Protein AF-A0A914CEP7-F1 (afdb_monomer)

pLDDT: mean 73.38, std 9.64, range [41.84, 87.31]

Sequence (151 aa):
MGILQEEIYRSYGKHPEELMFLIHFYSLPFFIFIGPSIYETAVKFHANPHISIVNHDLPISMPWLTLIGMCFLQLICIKNVYQLSAVLSSLGISMVLTLRKFLNLFLSVYIFQNEFTSMHLLGTLCVLLGTFAFYDGFSKLANLFKHKKVD

Radius of gyration: 21.49 Å; Cα contacts (8 Å, |Δi|>4): 56; chains: 1; bounding box: 54×41×62 Å

Secondary structure (DSSP, 8-state):
-HHHHHHHHHHH---HHHHHHHHHHHHHHHHHHHHHHHHHHHHHHHTSPP-EETTEE----HHHHHHHHHHHHHHHHHHHHHHHHTTS-HHHHHHHHHHHHHHHHHHHHHHHT----HHHHHHHHHHHHHHHHHTTHHHHHHHHHHHTT--

Foldseek 3Di:
DLVVVVVCCVVPNDDLVVVVVVVVVVCVVVVVVVVVVVVVVVVVQQPADFDDDDPDGDSHGPVNVLVVVLVVLVVVLVVVLSVVSSPDHSVVSVLSVVVSVLVNVVVVCVVVVDPDDPVNVVVVVVNVVVVCVVVCVVVVVVVVVVVVVVD

Structure (mmCIF, N/CA/C/O backbone):
data_AF-A0A914CEP7-F1
#
_entry.id   AF-A0A914CEP7-F1
#
loop_
_atom_site.group_PDB
_atom_site.id
_atom_site.type_symbol
_atom_site.label_atom_id
_atom_site.label_alt_id
_atom_site.label_comp_id
_atom_site.label_asym_id
_atom_site.label_entity_id
_atom_site.label_seq_id
_atom_site.pdbx_PDB_ins_code
_atom_site.Cartn_x
_atom_site.Cartn_y
_atom_site.Cartn_z
_atom_site.occupancy
_atom_site.B_iso_or_equiv
_atom_site.auth_seq_id
_atom_site.auth_comp_id
_atom_site.auth_asym_id
_atom_site.auth_atom_id
_atom_site.pdbx_PDB_model_num
ATOM 1 N N . MET A 1 1 ? -12.980 -0.131 1.515 1.00 61.66 1 MET A N 1
ATOM 2 C CA . MET A 1 1 ? -13.009 -1.595 1.722 1.00 61.66 1 MET A CA 1
ATOM 3 C C . MET A 1 1 ? -13.282 -1.982 3.171 1.00 61.66 1 MET A C 1
ATOM 5 O O . MET A 1 1 ? -14.142 -2.820 3.349 1.00 61.66 1 MET A O 1
ATOM 9 N N . GLY A 1 2 ? -12.643 -1.374 4.185 1.00 65.75 2 GLY A N 1
ATOM 10 C CA . GLY A 1 2 ? -12.848 -1.754 5.599 1.00 65.75 2 GLY A CA 1
ATOM 11 C C . GLY A 1 2 ? -14.302 -1.682 6.099 1.00 65.75 2 GLY A C 1
ATOM 12 O O . GLY A 1 2 ? -14.789 -2.664 6.636 1.00 65.75 2 GLY A O 1
ATOM 13 N N . ILE A 1 3 ? -15.022 -0.584 5.833 1.00 69.75 3 ILE A N 1
ATOM 14 C CA . ILE A 1 3 ? -16.440 -0.420 6.225 1.00 69.75 3 ILE A CA 1
ATOM 15 C C . ILE A 1 3 ? -17.357 -1.481 5.600 1.00 69.75 3 ILE A C 1
ATOM 17 O O . ILE A 1 3 ? -18.156 -2.085 6.301 1.00 69.75 3 ILE A O 1
ATOM 21 N N . LEU A 1 4 ? -17.207 -1.754 4.298 1.00 70.44 4 LEU A N 1
ATOM 22 C CA . LEU A 1 4 ? -17.994 -2.785 3.612 1.00 70.44 4 LEU A CA 1
ATOM 23 C C . LEU A 1 4 ? -17.695 -4.178 4.187 1.00 70.44 4 LEU A C 1
ATOM 25 O O . LEU A 1 4 ? -18.587 -5.005 4.323 1.00 70.44 4 LEU A O 1
ATOM 29 N N . GLN A 1 5 ? -16.436 -4.427 4.554 1.00 69.62 5 GLN A N 1
ATOM 30 C CA . GLN A 1 5 ? -16.012 -5.665 5.203 1.00 69.62 5 GLN A CA 1
ATOM 31 C C . GLN A 1 5 ? -16.664 -5.831 6.583 1.00 69.62 5 GLN A C 1
ATOM 33 O O . GLN A 1 5 ? -17.154 -6.907 6.910 1.00 69.62 5 GLN A O 1
ATOM 38 N N . GLU A 1 6 ? -16.706 -4.753 7.366 1.00 70.12 6 GLU A N 1
ATOM 39 C CA . GLU A 1 6 ? -17.319 -4.701 8.696 1.00 70.12 6 GLU A CA 1
ATOM 40 C C . GLU A 1 6 ? -18.841 -4.916 8.636 1.00 70.12 6 GLU A C 1
ATOM 42 O O . GLU A 1 6 ? -19.398 -5.672 9.433 1.00 70.12 6 GLU A O 1
ATOM 47 N N . GLU A 1 7 ? -19.504 -4.330 7.638 1.00 73.12 7 GLU A N 1
ATOM 48 C CA . GLU A 1 7 ? -20.939 -4.500 7.397 1.00 73.12 7 GLU A CA 1
ATOM 49 C C . GLU A 1 7 ? -21.293 -5.925 6.937 1.00 73.12 7 GLU A C 1
ATOM 51 O O . GLU A 1 7 ? -22.226 -6.534 7.469 1.00 73.12 7 GLU A O 1
ATOM 56 N N . ILE A 1 8 ? -20.506 -6.509 6.024 1.00 72.94 8 ILE A N 1
ATOM 57 C CA . ILE A 1 8 ? -20.694 -7.897 5.573 1.00 72.94 8 ILE A CA 1
ATOM 58 C C . ILE A 1 8 ? -20.459 -8.881 6.726 1.00 72.94 8 ILE A C 1
ATOM 60 O O . ILE A 1 8 ? -21.276 -9.781 6.922 1.00 72.94 8 ILE A O 1
ATOM 64 N N . TYR A 1 9 ? -19.412 -8.691 7.539 1.00 71.69 9 TYR A N 1
ATOM 65 C CA . TYR A 1 9 ? -19.166 -9.543 8.711 1.00 71.69 9 TYR A CA 1
ATOM 66 C C . TYR A 1 9 ? -20.271 -9.448 9.764 1.00 71.69 9 TYR A C 1
ATOM 68 O O . TYR A 1 9 ? -20.552 -10.439 10.442 1.00 71.69 9 TYR A O 1
ATOM 76 N N . ARG A 1 10 ? -20.908 -8.280 9.905 1.00 70.38 10 ARG A N 1
ATOM 77 C CA . ARG A 1 10 ? -22.044 -8.093 10.813 1.00 70.38 10 ARG A CA 1
ATOM 78 C C . ARG A 1 10 ? -23.302 -8.816 10.325 1.00 70.38 10 ARG A C 1
ATOM 80 O O . ARG A 1 10 ? -24.058 -9.307 11.156 1.00 70.38 10 ARG A O 1
ATOM 87 N N . SER A 1 11 ? -23.520 -8.869 9.011 1.00 78.50 11 SER A N 1
ATOM 88 C CA . SER A 1 11 ? -24.737 -9.432 8.413 1.00 78.50 11 SER A CA 1
ATOM 89 C C . SER A 1 11 ? -24.653 -10.947 8.154 1.00 78.50 11 SER A C 1
ATOM 91 O O . SER A 1 11 ? -25.634 -11.655 8.360 1.00 78.50 11 SER A O 1
ATOM 93 N N . TYR A 1 12 ? -23.481 -11.465 7.760 1.00 74.75 12 TYR A N 1
ATOM 94 C CA . TYR A 1 12 ? -23.301 -12.858 7.307 1.00 74.75 12 TYR A CA 1
ATOM 95 C C . TYR A 1 12 ? -22.370 -13.710 8.187 1.00 74.75 12 TYR A C 1
ATOM 97 O O . TYR A 1 12 ? -22.179 -14.893 7.916 1.00 74.75 12 TYR A O 1
ATOM 105 N N . GLY A 1 13 ? -21.801 -13.145 9.256 1.00 70.81 13 GLY A N 1
ATOM 106 C CA . GLY A 1 13 ? -20.853 -13.845 10.124 1.00 70.81 13 GLY A CA 1
ATOM 107 C C . GLY A 1 13 ? -19.400 -13.762 9.638 1.00 70.81 13 GLY A C 1
ATOM 108 O O . GLY A 1 13 ? -19.092 -13.291 8.543 1.00 70.81 13 GLY A O 1
ATOM 109 N N . LYS A 1 14 ? -18.461 -14.166 10.502 1.00 67.06 14 LYS A N 1
ATOM 110 C CA . LYS A 1 14 ? -17.017 -13.987 10.276 1.00 67.06 14 LYS A CA 1
ATOM 111 C C . LYS A 1 14 ? -16.427 -15.122 9.433 1.00 67.06 14 LYS A C 1
ATOM 113 O O . LYS A 1 14 ? -15.872 -16.070 9.979 1.00 67.06 14 LYS A O 1
ATOM 118 N N . HIS A 1 15 ? -16.473 -14.966 8.110 1.00 74.69 15 HIS A N 1
ATOM 119 C CA . HIS A 1 15 ? -15.814 -15.857 7.142 1.00 74.69 15 HIS A CA 1
ATOM 120 C C . HIS A 1 15 ? -14.745 -15.107 6.321 1.00 74.69 15 HIS A C 1
ATOM 122 O O . HIS A 1 15 ? -14.994 -14.693 5.187 1.00 74.69 15 HIS A O 1
ATOM 128 N N . PRO A 1 16 ? -13.541 -14.880 6.883 1.00 66.50 16 PRO A N 1
ATOM 129 C CA . PRO A 1 16 ? -12.515 -14.069 6.232 1.00 66.50 16 PRO A CA 1
ATOM 130 C C . PRO A 1 16 ? -11.950 -14.691 4.946 1.00 66.50 16 PRO A C 1
ATOM 132 O O . PRO A 1 16 ? -11.593 -13.968 4.019 1.00 66.50 16 PRO A O 1
ATOM 135 N N . GLU A 1 17 ? -11.885 -16.017 4.841 1.00 71.69 17 GLU A N 1
ATOM 136 C CA . GLU A 1 17 ? -11.311 -16.659 3.650 1.00 71.69 17 GLU A CA 1
ATOM 137 C C . GLU A 1 17 ? -12.207 -16.518 2.412 1.00 71.69 17 GLU A C 1
ATOM 139 O O . GLU A 1 17 ? -11.722 -16.185 1.328 1.00 71.69 17 GLU A O 1
ATOM 144 N N . GLU A 1 18 ? -13.522 -16.673 2.580 1.00 75.00 18 GLU A N 1
ATOM 145 C CA . GLU A 1 18 ? -14.497 -16.538 1.491 1.00 75.00 18 GLU A CA 1
ATOM 146 C C . GLU A 1 18 ? -14.550 -15.106 0.958 1.00 75.00 18 GLU A C 1
ATOM 148 O O . GLU A 1 18 ? -14.573 -14.873 -0.253 1.00 75.00 18 GLU A O 1
ATOM 153 N N . LEU A 1 19 ? -14.485 -14.128 1.861 1.00 76.12 19 LEU A N 1
ATOM 154 C CA . LEU A 1 19 ? -14.476 -12.721 1.489 1.00 76.12 19 LEU A CA 1
ATOM 155 C C . LEU A 1 19 ? -13.166 -12.330 0.788 1.00 76.12 19 LEU A C 1
ATOM 157 O O . LEU A 1 19 ? -13.178 -11.501 -0.126 1.00 76.12 19 LEU A O 1
ATOM 161 N N . MET A 1 20 ? -12.035 -12.944 1.155 1.00 74.25 20 MET A N 1
ATOM 162 C CA . MET A 1 20 ? -10.773 -12.744 0.441 1.00 74.25 20 MET A CA 1
ATOM 163 C C . MET A 1 20 ? -10.874 -13.284 -0.988 1.00 74.25 20 MET A C 1
ATOM 165 O O . MET A 1 20 ? -10.470 -12.585 -1.922 1.00 74.25 20 MET A O 1
ATOM 169 N N . PHE A 1 21 ? -11.439 -14.482 -1.164 1.00 81.62 21 PHE A N 1
ATOM 170 C CA . PHE A 1 21 ? -11.666 -15.081 -2.479 1.00 81.62 21 PHE A CA 1
ATOM 171 C C . PHE A 1 21 ? -12.580 -14.209 -3.350 1.00 81.62 21 PHE A C 1
ATOM 173 O O . PHE A 1 21 ? -12.205 -13.876 -4.473 1.00 81.62 21 PHE A O 1
ATOM 180 N N . LEU A 1 22 ? -13.717 -13.755 -2.815 1.00 82.06 22 LEU A N 1
ATOM 181 C CA . LEU A 1 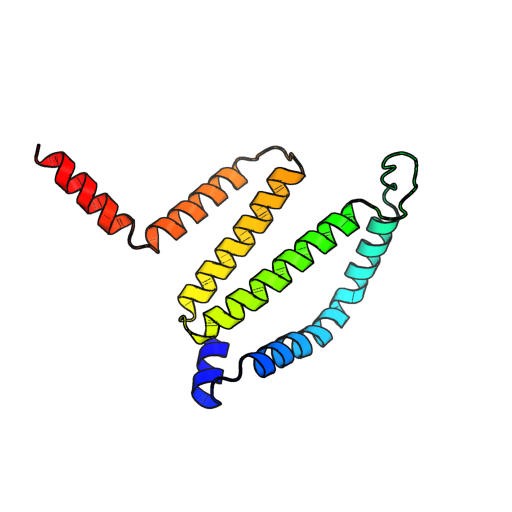22 ? -14.675 -12.889 -3.515 1.00 82.06 22 LEU A CA 1
ATOM 182 C C . LEU A 1 22 ? -14.048 -11.578 -4.001 1.00 82.06 22 LEU A C 1
ATOM 184 O O . LEU A 1 22 ? -14.246 -11.186 -5.150 1.00 82.06 22 LEU A O 1
ATOM 188 N N . ILE A 1 23 ? -13.253 -10.917 -3.155 1.00 80.69 23 ILE A N 1
ATOM 189 C CA . ILE A 1 23 ? -12.581 -9.663 -3.520 1.00 80.69 23 ILE A CA 1
ATOM 190 C C . ILE A 1 23 ? -11.561 -9.895 -4.645 1.00 80.69 23 ILE A C 1
ATOM 192 O O . ILE A 1 23 ? -11.497 -9.100 -5.585 1.00 80.69 23 ILE A O 1
ATOM 196 N N . HIS A 1 24 ? -10.782 -10.980 -4.584 1.00 82.19 24 HIS A N 1
ATOM 197 C CA . HIS A 1 24 ? -9.819 -11.305 -5.642 1.00 82.19 24 HIS A CA 1
ATOM 198 C C . HIS A 1 24 ? -10.525 -11.702 -6.941 1.00 82.19 24 HIS A C 1
ATOM 200 O O . HIS A 1 24 ? -10.152 -11.220 -8.011 1.00 82.19 24 HIS A O 1
ATOM 206 N N . PHE A 1 25 ? -11.580 -12.509 -6.853 1.00 87.00 25 PHE A N 1
ATOM 207 C CA . PHE A 1 25 ? -12.368 -12.932 -8.003 1.00 87.00 25 PHE A CA 1
ATOM 208 C C . PHE A 1 25 ? -13.018 -11.740 -8.714 1.00 87.00 25 PHE A C 1
ATOM 210 O O . PHE A 1 25 ? -12.929 -11.626 -9.934 1.00 87.00 25 PHE A O 1
ATOM 217 N N . TYR A 1 26 ? -13.576 -10.792 -7.958 1.00 84.25 26 TYR A N 1
ATOM 218 C CA . TYR A 1 26 ? -14.166 -9.575 -8.517 1.00 84.25 26 TYR A CA 1
ATOM 219 C C . TYR A 1 26 ? -13.121 -8.610 -9.108 1.00 84.25 26 TYR A C 1
ATOM 221 O O . TYR A 1 26 ? -13.453 -7.774 -9.945 1.00 84.25 26 TYR A O 1
ATOM 229 N N . SER A 1 27 ? -11.844 -8.729 -8.727 1.00 84.12 27 SER A N 1
ATOM 230 C CA . SER A 1 27 ? -10.768 -7.922 -9.319 1.00 84.12 27 SER A CA 1
ATOM 231 C C . SER A 1 27 ? -10.330 -8.403 -10.711 1.00 84.12 27 SER A C 1
ATOM 233 O O . SER A 1 27 ? -9.914 -7.587 -11.531 1.00 84.12 27 SER A O 1
ATOM 235 N N . LEU A 1 28 ? -10.473 -9.697 -11.023 1.00 84.44 28 LEU A N 1
ATOM 236 C CA . LEU A 1 28 ? -10.106 -10.280 -12.323 1.00 84.44 28 LEU A CA 1
ATOM 237 C C . LEU A 1 28 ? -10.800 -9.639 -13.541 1.00 84.44 28 LEU A C 1
ATOM 239 O O . LEU A 1 28 ? -10.091 -9.324 -14.498 1.00 84.44 28 LEU A O 1
ATOM 243 N N . PRO A 1 29 ? -12.126 -9.379 -13.554 1.00 86.75 29 PRO A N 1
ATOM 244 C CA . PRO A 1 29 ? -12.762 -8.718 -14.696 1.00 86.75 29 PRO A CA 1
ATOM 245 C C . PRO A 1 29 ? -12.231 -7.298 -14.928 1.00 86.75 29 PRO A C 1
ATOM 247 O O . PRO A 1 29 ? -12.206 -6.827 -16.063 1.00 86.75 29 PRO A O 1
ATOM 250 N N . PHE A 1 30 ? -11.743 -6.624 -13.884 1.00 82.69 30 PHE A N 1
ATOM 251 C CA . PHE A 1 30 ? -11.135 -5.303 -14.017 1.00 82.69 30 PHE A CA 1
ATOM 252 C C . PHE A 1 30 ? -9.752 -5.359 -14.692 1.00 82.69 30 PHE A C 1
ATOM 254 O O . PHE A 1 30 ? -9.403 -4.460 -15.457 1.00 82.69 30 PHE A O 1
ATOM 261 N N . PHE A 1 31 ? -8.988 -6.441 -14.497 1.00 84.31 31 PHE A N 1
ATOM 262 C CA . PHE A 1 31 ? -7.696 -6.635 -15.170 1.00 84.31 31 PHE A CA 1
ATOM 263 C C . PHE A 1 31 ? -7.816 -6.779 -16.690 1.00 84.31 31 PHE A C 1
ATOM 265 O O . PHE A 1 31 ? -6.882 -6.413 -17.401 1.00 84.31 31 PHE A O 1
ATOM 272 N N . ILE A 1 32 ? -8.961 -7.243 -17.198 1.00 87.25 32 ILE A N 1
ATOM 273 C CA . ILE A 1 32 ? -9.203 -7.382 -18.641 1.00 87.25 32 ILE A CA 1
ATOM 274 C C . ILE A 1 32 ? -9.094 -6.020 -19.344 1.00 87.25 32 ILE A C 1
ATOM 276 O O . ILE A 1 32 ? -8.489 -5.925 -20.409 1.00 87.25 32 ILE A O 1
ATOM 280 N N . PHE A 1 33 ? -9.589 -4.948 -18.719 1.00 87.19 33 PHE A N 1
ATOM 281 C CA . PHE A 1 33 ? -9.507 -3.591 -19.272 1.00 87.19 33 PHE A CA 1
ATOM 282 C C . PHE A 1 33 ? -8.086 -3.009 -19.259 1.00 87.19 33 PHE A C 1
ATOM 284 O O . PHE A 1 33 ? -7.751 -2.186 -20.106 1.00 87.19 33 PHE A O 1
ATOM 291 N N . ILE A 1 34 ? -7.241 -3.438 -18.319 1.00 87.31 34 ILE A N 1
ATOM 292 C CA . ILE A 1 34 ? -5.863 -2.940 -18.140 1.00 87.31 34 ILE A CA 1
ATOM 293 C C . ILE A 1 34 ? -4.837 -3.802 -18.905 1.00 87.31 34 ILE A C 1
ATOM 295 O O . ILE A 1 34 ? -3.669 -3.427 -19.034 1.00 87.31 34 ILE A O 1
ATOM 299 N N . GLY A 1 35 ? -5.274 -4.929 -19.476 1.00 85.19 35 GLY A N 1
ATOM 300 C CA . GLY A 1 35 ? -4.447 -5.879 -20.225 1.00 85.19 35 GLY A CA 1
ATOM 301 C C . GLY A 1 35 ? -3.474 -5.258 -21.241 1.00 85.19 35 GLY A C 1
ATOM 302 O O . GLY A 1 35 ? -2.294 -5.617 -21.206 1.00 85.19 35 GLY A O 1
ATOM 303 N N . PRO A 1 36 ? -3.892 -4.301 -22.096 1.00 86.56 36 PRO A N 1
ATOM 304 C CA . PRO A 1 36 ? -3.000 -3.689 -23.085 1.00 86.56 36 PRO A CA 1
ATOM 305 C C . PRO A 1 36 ? -1.781 -2.997 -22.455 1.00 86.56 36 PRO A C 1
ATOM 307 O O . PRO A 1 36 ? -0.649 -3.198 -22.891 1.00 86.56 36 PRO A O 1
ATOM 310 N N . SER A 1 37 ? -1.982 -2.250 -21.366 1.00 84.50 37 SER A N 1
ATOM 311 C CA . SER A 1 37 ? -0.902 -1.544 -20.664 1.00 84.50 37 SER A CA 1
ATOM 312 C C . SER A 1 37 ? 0.061 -2.497 -19.950 1.00 84.50 37 SER A C 1
ATOM 314 O O . SER A 1 37 ? 1.259 -2.215 -19.845 1.00 84.50 37 SER A O 1
ATOM 316 N N . ILE A 1 38 ? -0.440 -3.645 -19.478 1.00 85.12 38 ILE A N 1
ATOM 317 C CA . ILE A 1 38 ? 0.395 -4.702 -18.887 1.00 85.12 38 ILE A CA 1
ATOM 318 C C . ILE A 1 38 ? 1.299 -5.304 -19.960 1.00 85.12 38 ILE A C 1
ATOM 320 O O . ILE A 1 38 ? 2.497 -5.457 -19.724 1.00 85.12 38 ILE A O 1
ATOM 324 N N . TYR A 1 39 ? 0.748 -5.599 -21.141 1.00 87.00 39 TYR A N 1
ATOM 325 C CA . TYR A 1 39 ? 1.507 -6.173 -22.250 1.00 87.00 39 TYR A CA 1
ATOM 326 C C . TYR A 1 39 ? 2.638 -5.244 -22.704 1.00 87.00 39 TYR A C 1
ATOM 328 O O . TYR A 1 39 ? 3.788 -5.672 -22.796 1.00 87.00 39 TYR A O 1
ATOM 336 N N . GLU A 1 40 ? 2.355 -3.953 -22.886 1.00 85.25 40 GLU A N 1
ATOM 337 C CA . GLU A 1 40 ? 3.388 -2.972 -23.239 1.00 85.25 40 GLU A CA 1
ATOM 338 C C . GLU A 1 40 ? 4.505 -2.883 -22.190 1.00 85.25 40 GLU A C 1
ATOM 340 O O . GLU A 1 40 ? 5.687 -2.783 -22.531 1.00 85.25 40 GLU A O 1
ATOM 345 N N . THR A 1 41 ? 4.149 -2.934 -20.905 1.00 83.31 41 THR A N 1
ATOM 346 C CA . THR A 1 41 ? 5.123 -2.892 -19.805 1.00 83.31 41 THR A CA 1
ATOM 347 C C . THR A 1 41 ? 5.962 -4.169 -19.757 1.00 83.31 41 THR A C 1
ATOM 349 O O . THR A 1 41 ? 7.176 -4.095 -19.570 1.00 83.31 41 THR A O 1
ATOM 352 N N . ALA A 1 42 ? 5.351 -5.332 -19.996 1.00 82.69 42 ALA A N 1
ATOM 353 C CA . ALA A 1 42 ? 6.043 -6.618 -20.041 1.00 82.69 42 ALA A CA 1
ATOM 354 C C . ALA A 1 42 ? 7.067 -6.681 -21.186 1.00 82.69 42 ALA A C 1
ATOM 356 O O . ALA A 1 42 ? 8.197 -7.126 -20.976 1.00 82.69 42 ALA A O 1
ATOM 357 N N . VAL A 1 43 ? 6.713 -6.163 -22.368 1.00 82.62 43 VAL A N 1
ATOM 358 C CA . VAL A 1 43 ? 7.638 -6.067 -23.510 1.00 82.62 43 VAL A CA 1
ATOM 359 C C . VAL A 1 43 ? 8.820 -5.145 -23.180 1.00 82.62 43 VAL A C 1
ATOM 361 O O . VAL A 1 43 ? 9.970 -5.512 -23.422 1.00 82.62 43 VAL A O 1
ATOM 364 N N . LYS A 1 44 ? 8.576 -3.990 -22.542 1.00 78.88 44 LYS A N 1
ATOM 365 C CA . LYS A 1 44 ? 9.643 -3.075 -22.081 1.00 78.88 44 LYS A CA 1
ATOM 366 C C . LYS A 1 44 ? 10.539 -3.705 -21.008 1.00 78.88 44 LYS A C 1
ATOM 368 O O . LYS A 1 44 ? 11.741 -3.457 -20.989 1.00 78.88 44 LYS A O 1
ATOM 373 N N . PHE A 1 45 ? 9.982 -4.520 -20.115 1.00 74.62 45 PHE A N 1
ATOM 374 C CA . PHE A 1 45 ? 10.747 -5.220 -19.077 1.00 74.62 45 PHE A CA 1
ATOM 375 C C . PHE A 1 45 ? 11.644 -6.311 -19.665 1.00 74.62 45 PHE A C 1
ATOM 377 O O . PHE A 1 45 ? 12.768 -6.482 -19.198 1.00 74.62 45 PHE A O 1
ATOM 384 N N . HIS A 1 46 ? 11.170 -7.015 -20.694 1.00 74.12 46 HIS A N 1
ATOM 385 C CA . HIS A 1 46 ? 11.945 -8.035 -21.400 1.00 74.12 46 HIS A CA 1
ATOM 386 C C . HIS A 1 46 ? 13.086 -7.438 -22.240 1.00 74.12 46 HIS A C 1
ATOM 388 O O . HIS A 1 46 ? 14.145 -8.042 -22.348 1.00 74.12 46 HIS A O 1
ATOM 394 N N . ALA A 1 47 ? 12.901 -6.228 -22.777 1.00 72.06 47 ALA A N 1
ATOM 395 C CA . ALA A 1 47 ? 13.919 -5.523 -23.558 1.00 72.06 47 ALA A CA 1
ATOM 396 C C . ALA A 1 47 ? 15.081 -4.935 -22.721 1.00 72.06 47 ALA A C 1
ATOM 398 O O . ALA A 1 47 ? 16.043 -4.431 -23.297 1.00 72.06 47 ALA A O 1
ATOM 399 N N . ASN A 1 48 ? 15.010 -4.963 -21.382 1.00 64.12 48 ASN A N 1
ATOM 400 C CA . ASN A 1 48 ? 16.071 -4.444 -20.510 1.00 64.12 48 ASN A CA 1
ATOM 401 C C . ASN A 1 48 ? 17.194 -5.481 -20.282 1.00 64.12 48 ASN A C 1
ATOM 403 O O . ASN A 1 48 ? 16.888 -6.661 -20.079 1.00 64.12 48 ASN A O 1
ATOM 407 N N . PRO A 1 49 ? 18.474 -5.051 -20.254 1.00 59.12 49 PRO A N 1
ATOM 408 C CA . PRO A 1 49 ? 19.633 -5.942 -20.256 1.00 59.12 49 PRO A CA 1
ATOM 409 C C . PRO A 1 49 ? 19.691 -6.871 -19.035 1.00 59.12 49 PRO A C 1
ATOM 411 O O . PRO A 1 49 ? 19.321 -6.504 -17.915 1.00 59.12 49 PRO A O 1
ATOM 414 N N . HIS A 1 50 ? 20.164 -8.092 -19.287 1.00 55.44 50 HIS A N 1
ATOM 415 C CA . HIS A 1 50 ? 20.333 -9.161 -18.308 1.00 55.44 50 HIS A CA 1
ATOM 416 C C . HIS A 1 50 ? 21.410 -8.817 -17.275 1.00 55.44 50 HIS A C 1
ATOM 418 O O . HIS A 1 50 ? 22.416 -8.178 -17.582 1.00 55.44 50 HIS A O 1
ATOM 424 N N . ILE A 1 51 ? 21.193 -9.248 -16.034 1.00 53.97 51 ILE A N 1
ATOM 425 C CA . ILE A 1 51 ? 22.155 -9.068 -14.950 1.00 53.97 51 ILE A CA 1
ATOM 426 C C . ILE A 1 51 ? 23.142 -10.230 -15.029 1.00 53.97 51 ILE A C 1
ATOM 428 O O . ILE A 1 51 ? 22.810 -11.356 -14.661 1.00 53.97 51 ILE A O 1
ATOM 432 N N . SER A 1 52 ? 24.358 -9.975 -15.493 1.00 49.47 52 SER A N 1
ATOM 433 C CA . SER A 1 52 ? 25.434 -10.962 -15.416 1.00 49.47 52 SER A CA 1
ATOM 434 C C . SER A 1 52 ? 25.954 -11.017 -13.978 1.00 49.47 52 SER A C 1
ATOM 436 O O . SER A 1 52 ? 26.847 -10.259 -13.598 1.00 49.47 52 SER A O 1
ATOM 438 N N . ILE A 1 53 ? 25.385 -11.893 -13.148 1.00 56.66 53 ILE A N 1
ATOM 439 C CA . ILE A 1 53 ? 26.007 -12.262 -11.874 1.00 56.66 53 ILE A CA 1
ATOM 440 C C . ILE A 1 53 ? 26.94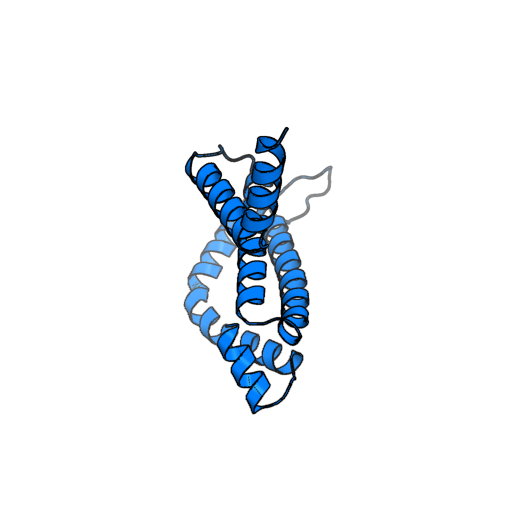4 -13.448 -12.100 1.00 56.66 53 ILE A C 1
ATOM 442 O O . ILE A 1 53 ? 26.502 -14.545 -12.412 1.00 56.66 53 ILE A O 1
ATOM 446 N N . VAL A 1 54 ? 28.249 -13.184 -11.963 1.00 61.12 54 VAL A N 1
ATOM 447 C CA . VAL A 1 54 ? 29.349 -14.156 -11.813 1.00 61.12 54 VAL A CA 1
ATOM 448 C C . VAL A 1 54 ? 29.147 -15.450 -12.627 1.00 61.12 54 VAL A C 1
ATOM 450 O O . VAL A 1 54 ? 28.718 -16.474 -12.105 1.00 61.12 54 VAL A O 1
ATOM 453 N N . ASN A 1 55 ? 29.503 -15.402 -13.915 1.00 56.09 55 ASN A N 1
ATOM 454 C CA . ASN A 1 55 ? 29.675 -16.552 -14.822 1.00 56.09 55 ASN A CA 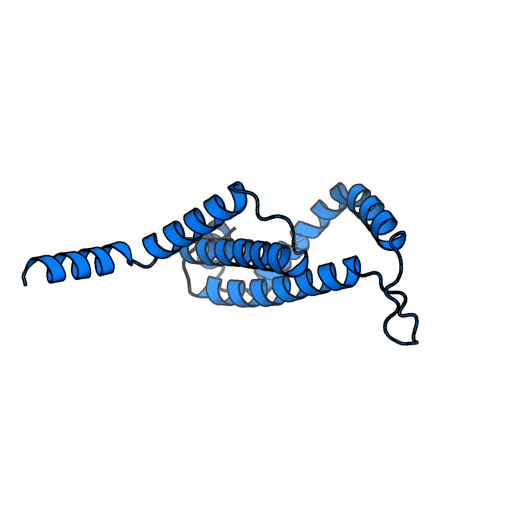1
ATOM 455 C C . ASN A 1 55 ? 28.460 -17.468 -15.086 1.00 56.09 55 ASN A C 1
ATOM 457 O O . ASN A 1 55 ? 28.621 -18.480 -15.765 1.00 56.09 55 ASN A O 1
ATOM 461 N N . HIS A 1 56 ? 27.255 -17.115 -14.635 1.00 58.41 56 HIS A N 1
ATOM 462 C CA . HIS A 1 56 ? 26.016 -17.736 -15.103 1.00 58.41 56 HIS A CA 1
ATOM 463 C C . HIS A 1 56 ? 25.050 -16.653 -15.587 1.00 58.41 56 HIS A C 1
ATOM 465 O O . HIS A 1 56 ? 24.571 -15.839 -14.798 1.00 58.41 56 HIS A O 1
ATOM 471 N N . ASP A 1 57 ? 24.743 -16.656 -16.886 1.00 51.66 57 ASP A N 1
ATOM 472 C CA . ASP A 1 57 ? 23.701 -15.802 -17.454 1.00 51.66 57 ASP A CA 1
ATOM 473 C C . ASP A 1 57 ? 22.339 -16.276 -16.942 1.00 51.66 57 ASP A C 1
ATOM 475 O O . ASP A 1 57 ? 21.717 -17.191 -17.485 1.00 51.66 57 ASP A O 1
ATOM 479 N N . LEU A 1 58 ? 21.877 -15.675 -15.848 1.00 56.44 58 LEU A N 1
ATOM 480 C CA . LEU A 1 58 ? 20.496 -15.819 -15.420 1.00 56.44 58 LEU A CA 1
ATOM 481 C C . LEU A 1 58 ? 19.636 -14.936 -16.334 1.00 56.44 58 LEU A C 1
ATOM 483 O O . LEU A 1 58 ? 19.814 -13.715 -16.345 1.00 56.44 58 LEU A O 1
ATOM 487 N N . PRO A 1 59 ? 18.674 -15.508 -17.081 1.00 58.72 59 PRO A N 1
ATOM 488 C CA . PRO A 1 59 ? 17.848 -14.780 -18.045 1.00 58.72 59 PRO A CA 1
ATOM 489 C C . PRO A 1 59 ? 16.749 -13.951 -17.354 1.00 58.72 59 PRO A C 1
ATOM 491 O O . PRO A 1 59 ? 15.616 -13.880 -17.825 1.00 58.72 59 PRO A O 1
ATOM 494 N N . ILE A 1 60 ? 17.049 -13.347 -16.202 1.00 59.94 60 ILE A N 1
ATOM 495 C CA . ILE A 1 60 ? 16.089 -12.610 -15.380 1.00 59.94 60 ILE A CA 1
ATOM 496 C C . ILE A 1 60 ? 16.576 -11.168 -15.251 1.00 59.94 60 ILE A C 1
ATOM 498 O O . ILE A 1 60 ? 17.564 -10.880 -14.578 1.00 59.94 60 ILE A O 1
ATOM 502 N N . SER A 1 61 ? 15.876 -10.246 -15.912 1.00 66.75 61 SER A N 1
ATOM 503 C CA . SER A 1 61 ? 16.149 -8.809 -15.829 1.00 66.75 61 SER A CA 1
ATOM 504 C C . SER A 1 61 ? 15.795 -8.273 -14.431 1.00 66.75 61 SER A C 1
ATOM 506 O O . SER A 1 61 ? 14.762 -8.639 -13.866 1.00 66.75 61 SER A O 1
ATOM 508 N N . MET A 1 62 ? 16.604 -7.352 -13.888 1.00 71.31 62 MET A N 1
ATOM 509 C CA . MET A 1 62 ? 16.390 -6.711 -12.570 1.00 71.31 62 MET A CA 1
ATOM 510 C C . MET A 1 62 ? 14.949 -6.267 -12.253 1.00 71.31 62 MET A C 1
ATOM 512 O O . MET A 1 62 ? 14.501 -6.504 -11.129 1.00 71.31 62 MET A O 1
ATOM 516 N N . PRO A 1 63 ? 14.184 -5.663 -13.184 1.00 76.25 63 PRO A N 1
ATOM 517 C CA . PRO A 1 63 ? 12.819 -5.229 -12.888 1.00 76.25 63 PRO A CA 1
ATOM 518 C C . PRO A 1 63 ? 11.844 -6.374 -12.561 1.00 76.25 63 PRO A C 1
ATOM 520 O O . PRO A 1 63 ? 10.859 -6.156 -11.858 1.00 76.25 63 PRO A O 1
ATOM 523 N N . TRP A 1 64 ? 12.114 -7.606 -13.003 1.00 80.50 64 TRP A N 1
ATOM 524 C CA . TRP A 1 64 ? 11.301 -8.766 -12.623 1.00 80.50 64 TRP A CA 1
ATOM 525 C C . TRP A 1 64 ? 11.529 -9.174 -11.169 1.00 80.50 64 TRP A C 1
ATOM 527 O O . TRP A 1 64 ? 10.571 -9.474 -10.457 1.00 80.50 64 TRP A O 1
ATOM 537 N N . LEU A 1 65 ? 12.779 -9.136 -10.701 1.00 79.88 65 LEU A N 1
ATOM 538 C CA . LEU A 1 65 ? 13.120 -9.471 -9.316 1.00 79.88 65 LEU A CA 1
ATOM 539 C C . LEU A 1 65 ? 12.510 -8.472 -8.329 1.00 79.88 65 LEU A C 1
ATOM 541 O O . LEU A 1 65 ? 11.953 -8.876 -7.306 1.00 79.88 65 LEU A O 1
ATOM 545 N N . THR A 1 66 ? 12.553 -7.176 -8.646 1.00 76.75 66 THR A N 1
ATOM 546 C CA . THR A 1 66 ? 11.955 -6.139 -7.793 1.00 76.75 66 THR A CA 1
ATOM 547 C C . THR A 1 66 ? 10.429 -6.233 -7.761 1.00 76.75 66 THR A C 1
ATOM 549 O O . THR A 1 66 ? 9.836 -6.097 -6.688 1.00 76.75 66 THR A O 1
ATOM 552 N N . LEU A 1 67 ? 9.787 -6.544 -8.894 1.00 82.56 67 LEU A N 1
ATOM 553 C CA . LEU A 1 67 ? 8.340 -6.763 -8.970 1.00 82.56 67 LEU A CA 1
ATOM 554 C C . LEU A 1 67 ? 7.915 -7.984 -8.146 1.00 82.56 67 LEU A C 1
ATOM 556 O O . LEU A 1 67 ? 6.989 -7.882 -7.340 1.00 82.56 67 LEU A O 1
ATOM 560 N N . ILE A 1 68 ? 8.622 -9.109 -8.280 1.00 85.12 68 ILE A N 1
ATOM 561 C CA . ILE A 1 68 ? 8.358 -10.322 -7.494 1.00 85.12 68 ILE A CA 1
ATOM 562 C C . ILE A 1 68 ? 8.513 -10.036 -5.995 1.00 85.12 68 ILE A C 1
ATOM 564 O O . ILE A 1 68 ? 7.633 -10.400 -5.212 1.00 85.12 68 ILE A O 1
ATOM 568 N N . GLY A 1 69 ? 9.576 -9.333 -5.592 1.00 83.31 69 GLY A N 1
ATOM 569 C CA . GLY A 1 69 ? 9.790 -8.943 -4.196 1.00 83.31 69 GLY A CA 1
ATOM 570 C C . GLY A 1 69 ? 8.660 -8.067 -3.643 1.00 83.31 69 GLY A C 1
ATOM 571 O O . GLY A 1 69 ? 8.137 -8.329 -2.556 1.00 83.31 69 GLY A O 1
ATOM 572 N N . MET A 1 70 ? 8.222 -7.070 -4.415 1.00 81.06 70 MET A N 1
ATOM 573 C CA . MET A 1 70 ? 7.101 -6.193 -4.058 1.00 81.06 70 MET A CA 1
ATOM 574 C C . MET A 1 70 ? 5.779 -6.966 -3.944 1.00 81.06 70 MET A C 1
ATOM 576 O O . MET A 1 70 ? 5.045 -6.781 -2.970 1.00 81.06 70 MET A O 1
ATOM 580 N N . CYS A 1 71 ? 5.481 -7.863 -4.888 1.00 84.94 71 CYS A N 1
ATOM 581 C CA . CYS A 1 71 ? 4.285 -8.705 -4.845 1.00 84.94 71 CYS A CA 1
ATOM 582 C C . CYS A 1 71 ? 4.295 -9.648 -3.637 1.00 84.94 71 CYS A C 1
ATOM 584 O O . CYS A 1 71 ? 3.285 -9.770 -2.945 1.00 84.94 71 CYS A O 1
ATOM 586 N N . PHE A 1 72 ? 5.431 -10.277 -3.336 1.00 86.38 72 PHE A N 1
ATOM 587 C CA . PHE A 1 72 ? 5.553 -11.190 -2.202 1.00 86.38 72 PHE A CA 1
ATOM 588 C C . PHE A 1 72 ? 5.317 -10.478 -0.863 1.00 86.38 72 PHE A C 1
ATOM 590 O O . PHE A 1 72 ? 4.513 -10.932 -0.043 1.00 86.38 72 PHE A O 1
ATOM 597 N N . LEU A 1 73 ? 5.940 -9.311 -0.673 1.00 82.25 73 LEU A N 1
ATOM 598 C CA . LEU A 1 73 ? 5.737 -8.491 0.521 1.00 82.25 73 LEU A CA 1
ATOM 599 C C . LEU A 1 73 ? 4.273 -8.045 0.651 1.00 82.25 73 LEU A C 1
ATOM 601 O O . LEU A 1 73 ? 3.697 -8.079 1.742 1.00 82.25 73 LEU A O 1
ATOM 605 N N . GLN A 1 74 ? 3.641 -7.672 -0.465 1.00 80.75 74 GLN A N 1
ATOM 606 C CA . GLN A 1 74 ? 2.228 -7.301 -0.495 1.00 80.75 74 GLN A CA 1
ATOM 607 C C . GLN A 1 74 ? 1.313 -8.474 -0.134 1.00 80.75 74 GLN A C 1
ATOM 609 O O . GLN A 1 74 ? 0.377 -8.261 0.635 1.00 80.75 74 GLN A O 1
ATOM 614 N N . LEU A 1 75 ? 1.588 -9.690 -0.610 1.00 84.69 75 LEU A N 1
ATOM 615 C CA . LEU A 1 75 ? 0.800 -10.884 -0.285 1.00 84.69 75 LEU A CA 1
ATOM 616 C C . LEU A 1 75 ? 0.862 -11.223 1.207 1.00 84.69 75 LEU A C 1
ATOM 618 O O . LEU A 1 75 ? -0.181 -11.415 1.834 1.00 84.69 75 LEU A O 1
ATOM 622 N N . ILE A 1 76 ? 2.062 -11.239 1.795 1.00 85.31 76 ILE A N 1
ATOM 623 C CA . ILE A 1 76 ? 2.237 -11.465 3.239 1.00 85.31 76 ILE A CA 1
ATOM 624 C C . ILE A 1 76 ? 1.506 -10.382 4.034 1.00 85.31 76 ILE A C 1
ATOM 626 O O . ILE A 1 76 ? 0.778 -10.671 4.983 1.00 85.31 76 ILE A O 1
ATOM 630 N N . CYS A 1 77 ? 1.667 -9.123 3.630 1.00 82.38 77 CYS A N 1
ATOM 631 C CA . CYS A 1 77 ? 1.063 -8.002 4.333 1.00 82.38 77 CYS A CA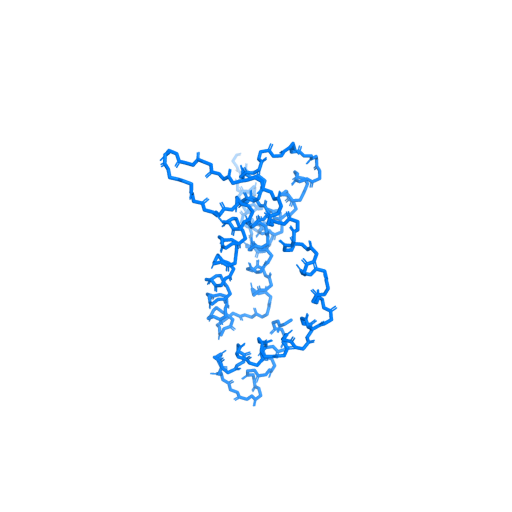 1
ATOM 632 C C . CYS A 1 77 ? -0.472 -8.025 4.241 1.00 82.38 77 CYS A C 1
ATOM 634 O O . CYS A 1 77 ? -1.136 -7.799 5.247 1.00 82.38 77 CYS A O 1
ATOM 636 N N . ILE A 1 78 ? -1.047 -8.360 3.079 1.00 79.12 78 ILE A N 1
ATOM 637 C CA . ILE A 1 78 ? -2.504 -8.499 2.916 1.00 79.12 78 ILE A CA 1
ATOM 638 C C . ILE A 1 78 ? -3.028 -9.625 3.798 1.00 79.12 78 ILE A C 1
ATOM 640 O O . ILE A 1 78 ? -3.993 -9.388 4.514 1.00 79.12 78 ILE A O 1
ATOM 644 N N . LYS A 1 79 ? -2.381 -10.798 3.813 1.00 81.25 79 LYS A N 1
ATOM 645 C CA . LYS A 1 79 ? -2.785 -11.913 4.685 1.00 81.25 79 LYS A CA 1
ATOM 646 C C . LYS A 1 79 ? -2.831 -11.499 6.160 1.00 81.25 79 LYS A C 1
ATOM 648 O O . LYS A 1 79 ? -3.846 -11.711 6.819 1.00 81.25 79 LYS A O 1
ATOM 653 N N . ASN A 1 80 ? -1.781 -10.840 6.648 1.00 80.38 80 ASN A N 1
ATOM 654 C CA . ASN A 1 80 ? -1.716 -10.369 8.035 1.00 80.38 80 ASN A CA 1
ATOM 655 C C . ASN A 1 80 ? -2.766 -9.288 8.339 1.00 80.38 80 ASN A C 1
ATOM 657 O O . ASN A 1 80 ? -3.443 -9.357 9.360 1.00 80.38 80 ASN A O 1
ATOM 661 N N . VAL A 1 81 ? -2.957 -8.313 7.442 1.00 78.12 81 VAL A N 1
ATOM 662 C CA . VAL A 1 81 ? -3.991 -7.271 7.593 1.00 78.12 81 VAL A CA 1
ATOM 663 C C . VAL A 1 81 ? -5.389 -7.881 7.590 1.00 78.12 81 VAL A C 1
ATOM 665 O O . VAL A 1 81 ? -6.253 -7.418 8.325 1.00 78.12 81 VAL A O 1
ATOM 668 N N . TYR A 1 82 ? -5.624 -8.918 6.788 1.00 75.06 82 TYR A N 1
ATOM 669 C CA . TYR A 1 82 ? -6.920 -9.583 6.713 1.00 75.06 82 TYR A CA 1
ATOM 670 C C . TYR A 1 82 ? -7.261 -10.323 8.011 1.00 75.06 82 TYR A C 1
ATOM 672 O O . TYR A 1 82 ? -8.398 -10.259 8.472 1.00 75.06 82 TYR A O 1
ATOM 680 N N . GLN A 1 83 ? -6.268 -10.955 8.645 1.00 75.75 83 GLN A N 1
ATOM 681 C CA . GLN A 1 83 ? -6.430 -11.526 9.984 1.00 75.75 83 GLN A CA 1
ATOM 682 C C . GLN A 1 83 ? -6.667 -10.437 11.038 1.00 75.75 83 GLN A C 1
ATOM 684 O O . GLN A 1 83 ? -7.544 -10.578 11.886 1.00 75.75 83 GLN A O 1
ATOM 689 N N . LEU A 1 84 ? -5.950 -9.312 10.945 1.00 75.38 84 LEU A N 1
ATOM 690 C CA . LEU A 1 84 ? -6.137 -8.168 11.841 1.00 75.38 84 LEU A CA 1
ATOM 691 C C . LEU A 1 84 ? -7.514 -7.502 11.662 1.00 75.38 84 LEU A C 1
ATOM 693 O O . LEU A 1 84 ? -8.118 -7.054 12.632 1.00 75.38 84 LEU A O 1
ATOM 697 N N . SER A 1 85 ? -8.038 -7.494 10.435 1.00 69.94 85 SER A N 1
ATOM 698 C CA . SER A 1 85 ? -9.365 -6.977 10.068 1.00 69.94 85 SER A CA 1
ATOM 699 C C . SER A 1 85 ? -10.507 -7.729 10.762 1.00 69.94 85 SER A C 1
ATOM 701 O O . SER A 1 85 ? -11.567 -7.164 11.007 1.00 69.94 85 SER A O 1
ATOM 703 N N . ALA A 1 86 ? -10.290 -8.981 11.178 1.00 71.25 86 ALA A N 1
ATOM 704 C CA . ALA A 1 86 ? -11.280 -9.729 11.953 1.00 71.25 86 ALA A CA 1
ATOM 705 C C . ALA A 1 86 ? -11.422 -9.244 13.416 1.00 71.25 86 ALA A C 1
ATOM 707 O O . ALA A 1 86 ? -12.397 -9.608 14.091 1.00 71.25 86 ALA A O 1
ATOM 708 N N . VAL A 1 87 ? -10.455 -8.457 13.907 1.00 71.94 87 VAL A N 1
ATOM 709 C CA . VAL A 1 87 ? -10.323 -8.039 15.317 1.00 71.94 87 VAL A CA 1
ATOM 710 C C . VAL A 1 87 ? -10.356 -6.513 15.482 1.00 71.94 87 VAL A C 1
ATOM 712 O O . VAL A 1 87 ? -10.770 -6.022 16.529 1.00 71.94 87 VAL A O 1
ATOM 715 N N . LEU A 1 88 ? -9.947 -5.758 14.462 1.00 70.69 88 LEU A N 1
ATOM 716 C CA . LEU A 1 88 ? -9.802 -4.302 14.501 1.00 70.69 88 LEU A CA 1
ATOM 717 C C . LEU A 1 88 ? -10.885 -3.596 13.666 1.00 70.69 88 LEU A C 1
ATOM 719 O O . LEU A 1 88 ? -11.329 -4.119 12.649 1.00 70.69 88 LEU A O 1
ATOM 723 N N . SER A 1 89 ? -11.275 -2.380 14.060 1.00 75.62 89 SER A N 1
ATOM 724 C CA . SER A 1 89 ? -12.255 -1.564 13.324 1.00 75.62 89 SER A CA 1
ATOM 725 C C . SER A 1 89 ? -11.717 -1.054 11.977 1.00 75.62 89 SER A C 1
ATOM 727 O O . SER A 1 89 ? -10.497 -0.971 11.767 1.00 75.62 89 SER A O 1
ATOM 729 N N . SER A 1 90 ? -12.609 -0.624 11.071 1.00 75.00 90 SER A N 1
ATOM 730 C CA . SER A 1 90 ? -12.231 -0.093 9.747 1.00 75.00 90 SER A CA 1
ATOM 731 C C . SER A 1 90 ? -11.184 1.036 9.788 1.00 75.00 90 SER A C 1
ATOM 733 O O . SER A 1 90 ? -10.421 1.203 8.830 1.00 75.00 90 SER A O 1
ATOM 735 N N . LEU A 1 91 ? -11.124 1.818 10.870 1.00 76.25 91 LEU A N 1
ATOM 736 C CA . LEU A 1 91 ? -10.152 2.904 11.026 1.00 76.25 91 LEU A CA 1
ATOM 737 C C . LEU A 1 91 ? -8.722 2.376 11.221 1.00 76.25 91 LEU A C 1
ATOM 739 O O . LEU A 1 91 ? -7.791 2.860 10.577 1.00 76.25 91 LEU A O 1
ATOM 743 N N . GLY A 1 92 ? -8.553 1.342 12.049 1.00 77.56 92 GLY A N 1
ATOM 744 C CA . GLY A 1 92 ? -7.252 0.713 12.281 1.00 77.56 92 GLY A CA 1
ATOM 745 C C . GLY A 1 92 ? -6.717 0.007 11.032 1.00 77.56 92 GLY A C 1
ATOM 746 O O . GLY A 1 92 ? -5.535 0.125 10.711 1.00 77.56 92 GLY A O 1
ATOM 747 N N . ILE A 1 93 ? -7.600 -0.631 10.256 1.00 77.94 93 ILE A N 1
ATOM 748 C CA . ILE A 1 93 ? -7.247 -1.244 8.963 1.00 77.94 93 ILE A CA 1
ATOM 749 C C . ILE A 1 93 ? -6.722 -0.184 7.981 1.00 77.94 93 ILE A C 1
ATOM 751 O O . ILE A 1 93 ? -5.740 -0.418 7.273 1.00 77.94 93 ILE A O 1
ATOM 755 N N . SER A 1 94 ? -7.351 0.996 7.954 1.00 80.75 94 SER A N 1
ATOM 756 C CA . SER A 1 94 ? -6.919 2.113 7.107 1.00 80.75 94 SER A CA 1
ATOM 757 C C . SER A 1 94 ? -5.505 2.592 7.467 1.00 80.75 94 SER A C 1
ATOM 759 O O . SER A 1 94 ? -4.675 2.771 6.577 1.00 80.75 94 SER A O 1
ATOM 761 N N . MET A 1 95 ? -5.196 2.703 8.762 1.00 76.88 95 MET A N 1
ATOM 762 C CA . MET A 1 95 ? -3.868 3.075 9.278 1.00 76.88 95 MET A CA 1
ATOM 763 C C . MET A 1 95 ? -2.766 2.069 8.909 1.00 76.88 95 MET A C 1
ATOM 765 O O . MET A 1 95 ? -1.680 2.448 8.472 1.00 76.88 95 MET A O 1
ATOM 769 N N . VAL A 1 96 ? -3.032 0.765 9.016 1.00 78.31 96 VAL A N 1
ATOM 770 C CA . VAL A 1 96 ? -2.045 -0.253 8.610 1.00 78.31 96 VAL A CA 1
ATOM 771 C C . VAL A 1 96 ? -1.808 -0.209 7.095 1.00 78.31 96 VAL A C 1
ATOM 773 O O . VAL A 1 96 ? -0.678 -0.352 6.620 1.00 78.31 96 VAL A O 1
ATOM 776 N N . LEU A 1 97 ? -2.862 0.037 6.313 1.00 80.00 97 LEU A N 1
ATOM 777 C CA . LEU A 1 97 ? -2.764 0.127 4.859 1.00 80.00 97 LEU A CA 1
ATOM 778 C C . LEU A 1 97 ? -1.937 1.336 4.397 1.00 80.00 97 LEU A C 1
ATOM 780 O O . LEU A 1 97 ? -1.180 1.217 3.426 1.00 80.00 97 LEU A O 1
ATOM 784 N N . THR A 1 98 ? -2.072 2.485 5.064 1.00 81.44 98 THR A N 1
ATOM 785 C CA . THR A 1 98 ? -1.256 3.675 4.780 1.00 81.44 98 THR A CA 1
ATOM 786 C C . THR A 1 98 ? 0.204 3.437 5.155 1.00 81.44 98 THR A C 1
ATOM 788 O O . THR A 1 98 ? 1.083 3.729 4.341 1.00 81.44 98 THR A O 1
ATOM 791 N N . LEU A 1 99 ? 0.467 2.800 6.299 1.00 76.44 99 LEU A N 1
ATOM 792 C CA . LEU A 1 99 ? 1.820 2.435 6.727 1.00 76.44 99 LEU A CA 1
ATOM 793 C C . LEU A 1 99 ? 2.506 1.481 5.734 1.00 76.44 99 LEU A C 1
ATOM 795 O O . LEU A 1 99 ? 3.655 1.701 5.361 1.00 76.44 99 LEU A O 1
ATOM 799 N N . ARG A 1 100 ? 1.792 0.479 5.206 1.00 81.75 100 ARG A N 1
ATOM 800 C CA . ARG A 1 100 ? 2.317 -0.410 4.151 1.00 81.75 100 ARG A CA 1
ATOM 801 C C . ARG A 1 100 ? 2.725 0.352 2.889 1.00 81.75 100 ARG A C 1
ATOM 803 O O . ARG A 1 100 ? 3.782 0.085 2.320 1.00 81.75 100 ARG A O 1
ATOM 810 N N . LYS A 1 101 ? 1.875 1.272 2.416 1.00 79.19 101 LYS A N 1
ATOM 811 C CA . LYS A 1 101 ? 2.169 2.091 1.226 1.00 79.19 101 LYS A CA 1
ATOM 812 C C . LYS A 1 101 ? 3.406 2.962 1.455 1.00 79.19 101 LYS A C 1
ATOM 814 O O . LYS A 1 101 ? 4.239 3.067 0.561 1.00 79.19 101 LYS A O 1
ATOM 819 N N . PHE A 1 102 ? 3.542 3.519 2.656 1.00 78.25 102 PHE A N 1
ATOM 820 C CA . PHE A 1 102 ? 4.713 4.284 3.067 1.00 78.25 102 PHE A CA 1
ATOM 821 C C . PHE A 1 102 ? 5.991 3.430 3.102 1.00 78.25 102 PHE A C 1
ATOM 823 O O . PHE A 1 102 ? 7.001 3.840 2.541 1.00 78.25 102 PHE A O 1
ATOM 830 N N . LEU A 1 103 ? 5.946 2.222 3.672 1.00 78.62 103 LEU A N 1
ATOM 831 C CA . LEU A 1 103 ? 7.100 1.315 3.698 1.00 78.62 103 LEU A CA 1
ATOM 832 C C . LEU A 1 103 ? 7.539 0.883 2.294 1.00 78.62 103 LEU A C 1
ATOM 834 O O . LEU A 1 103 ? 8.732 0.880 2.012 1.00 78.62 103 LEU A O 1
ATOM 838 N N . ASN A 1 104 ? 6.598 0.572 1.397 1.00 78.50 104 ASN A N 1
ATOM 839 C CA . ASN A 1 104 ? 6.929 0.255 0.002 1.00 78.50 104 ASN A CA 1
ATOM 840 C C . ASN A 1 104 ? 7.590 1.440 -0.713 1.00 78.50 104 ASN A C 1
ATOM 842 O O . ASN A 1 104 ? 8.553 1.248 -1.453 1.00 78.50 104 ASN A O 1
ATOM 846 N N . LEU A 1 105 ? 7.106 2.662 -0.468 1.00 77.50 105 LEU A N 1
ATOM 847 C CA . LEU A 1 105 ? 7.726 3.876 -0.996 1.00 77.50 105 LEU A CA 1
ATOM 848 C C . LEU A 1 105 ? 9.144 4.057 -0.442 1.00 77.50 105 LEU A C 1
ATOM 850 O O . LEU A 1 105 ? 10.074 4.305 -1.204 1.00 77.50 105 LEU A O 1
ATOM 854 N N . PHE A 1 106 ? 9.317 3.897 0.868 1.00 77.50 106 PHE A N 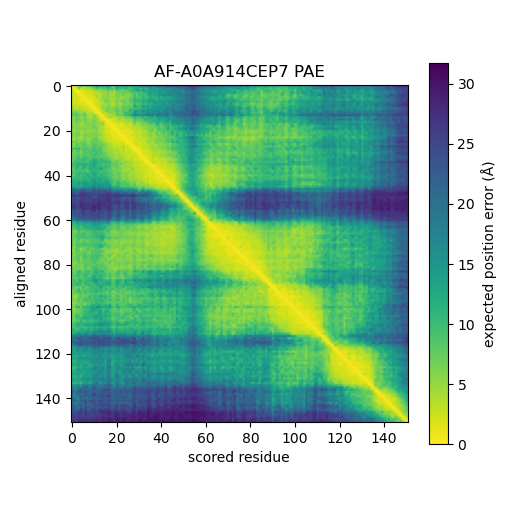1
ATOM 855 C CA . PHE A 1 106 ? 10.616 4.005 1.525 1.00 77.50 106 PHE A CA 1
ATOM 856 C C . PHE A 1 106 ? 11.617 2.984 0.970 1.00 77.50 106 PHE A C 1
ATOM 858 O O . PHE A 1 106 ? 12.735 3.352 0.617 1.00 77.50 106 PHE A O 1
ATOM 865 N N . LEU A 1 107 ? 11.198 1.724 0.812 1.00 74.94 107 LEU A N 1
ATOM 866 C CA . LEU A 1 107 ? 12.023 0.665 0.227 1.00 74.94 107 LEU A CA 1
ATOM 867 C C . LEU A 1 107 ? 12.418 0.995 -1.219 1.00 74.94 107 LEU A C 1
ATOM 869 O O . LEU A 1 107 ? 13.563 0.786 -1.612 1.00 74.94 107 LEU A O 1
ATOM 873 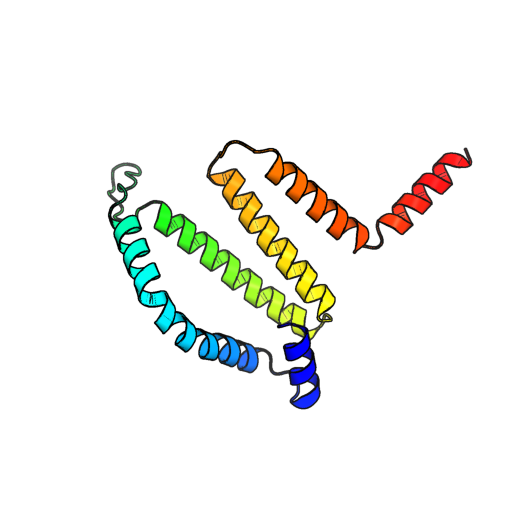N N . SER A 1 108 ? 11.484 1.551 -1.997 1.00 76.56 108 SER A N 1
ATOM 874 C CA . SER A 1 108 ? 11.747 1.992 -3.368 1.00 76.56 108 SER A CA 1
ATOM 875 C C . SER A 1 108 ? 12.797 3.103 -3.417 1.00 76.56 108 SER A C 1
ATOM 877 O O . SER A 1 108 ? 13.695 3.049 -4.249 1.00 76.56 108 SER A O 1
ATOM 879 N N . VAL A 1 109 ? 12.728 4.098 -2.531 1.00 76.12 109 VAL A N 1
ATOM 880 C CA . VAL A 1 109 ? 13.738 5.168 -2.482 1.00 76.12 109 VAL A CA 1
ATOM 881 C C . VAL A 1 109 ? 15.095 4.623 -2.031 1.00 76.12 109 VAL A C 1
ATOM 883 O O . VAL A 1 109 ? 16.121 4.968 -2.613 1.00 76.12 109 VAL A O 1
ATOM 886 N N . TYR A 1 110 ? 15.100 3.730 -1.038 1.00 74.38 110 TYR A N 1
ATOM 887 C CA . TYR A 1 110 ? 16.320 3.128 -0.507 1.00 74.38 110 TYR A CA 1
ATOM 888 C C . TYR A 1 110 ? 17.073 2.290 -1.555 1.00 74.38 110 TYR A C 1
ATOM 890 O O . TYR A 1 110 ? 18.290 2.424 -1.687 1.00 74.38 110 TYR A O 1
ATOM 898 N N . ILE A 1 111 ? 16.352 1.461 -2.323 1.00 72.12 111 ILE A N 1
ATOM 899 C CA . ILE A 1 111 ? 16.938 0.556 -3.326 1.00 72.12 111 ILE A CA 1
ATOM 900 C C . ILE A 1 111 ? 17.424 1.310 -4.569 1.00 72.12 111 ILE A C 1
ATOM 902 O O . ILE A 1 111 ? 18.474 0.971 -5.106 1.00 72.12 111 ILE A O 1
ATOM 906 N N . PHE A 1 112 ? 16.685 2.321 -5.035 1.00 68.50 112 PHE A N 1
ATOM 907 C CA . PHE A 1 112 ? 17.001 3.006 -6.294 1.00 68.50 112 PHE A CA 1
ATOM 908 C C . PHE A 1 112 ? 17.945 4.209 -6.145 1.00 68.50 112 PHE A C 1
ATOM 910 O O . PHE A 1 112 ? 18.295 4.796 -7.163 1.00 68.50 112 PHE A O 1
ATOM 917 N N . GLN A 1 113 ? 18.369 4.571 -4.920 1.00 65.12 113 GLN A N 1
ATOM 918 C CA . GLN A 1 113 ? 19.288 5.700 -4.656 1.00 65.12 113 GLN A CA 1
ATOM 919 C C . GLN A 1 113 ? 18.880 6.987 -5.408 1.00 65.12 113 GLN A C 1
ATOM 921 O O . GLN A 1 113 ? 19.718 7.735 -5.904 1.00 65.12 113 GLN A O 1
ATOM 926 N N . ASN A 1 114 ? 17.572 7.224 -5.541 1.00 62.50 114 ASN A N 1
ATOM 927 C CA . ASN A 1 114 ? 17.043 8.360 -6.290 1.00 62.50 114 ASN A CA 1
ATOM 928 C C . ASN A 1 114 ? 17.280 9.666 -5.513 1.00 62.50 114 ASN A C 1
ATOM 930 O O . ASN A 1 114 ? 17.199 9.660 -4.281 1.00 62.50 114 ASN A O 1
ATOM 934 N N . GLU A 1 115 ? 17.523 10.787 -6.203 1.00 58.97 115 GLU A N 1
ATOM 935 C CA . GLU A 1 115 ? 17.707 12.080 -5.533 1.00 58.97 115 GLU A CA 1
ATOM 936 C C . GLU A 1 115 ? 16.480 12.412 -4.668 1.00 58.97 115 GLU A C 1
ATOM 938 O O . GLU A 1 115 ? 15.346 12.519 -5.147 1.00 58.97 115 GLU A O 1
ATOM 943 N N . PHE A 1 116 ? 16.706 12.530 -3.357 1.00 58.41 116 PHE A N 1
ATOM 944 C CA . PHE A 1 116 ? 15.678 12.845 -2.371 1.00 58.41 116 PHE A CA 1
ATOM 945 C C . PHE A 1 116 ? 15.140 14.259 -2.622 1.00 58.41 116 PHE A C 1
ATOM 947 O O . PHE A 1 116 ? 15.673 15.249 -2.126 1.00 58.41 116 PHE A O 1
ATOM 954 N N . THR A 1 117 ? 14.062 14.362 -3.398 1.00 73.12 117 THR A N 1
ATOM 955 C CA . THR A 1 117 ? 13.388 15.643 -3.628 1.00 73.12 117 THR A CA 1
ATOM 956 C C . THR A 1 117 ? 12.596 16.084 -2.391 1.00 73.12 117 THR A C 1
ATOM 958 O O . THR A 1 117 ? 12.077 15.257 -1.632 1.00 73.12 117 THR A O 1
ATOM 961 N N . SER A 1 118 ? 12.431 17.394 -2.202 1.00 72.25 118 SER A N 1
ATOM 962 C CA . SER A 1 118 ? 11.796 17.996 -1.016 1.00 72.25 118 SER A CA 1
ATOM 963 C C . SER A 1 118 ? 10.359 17.510 -0.752 1.00 72.25 118 SER A C 1
ATOM 965 O O . SER A 1 118 ? 9.914 17.481 0.396 1.00 72.25 118 SER A O 1
ATOM 967 N N . MET A 1 119 ? 9.633 17.061 -1.783 1.00 75.44 119 MET A N 1
ATOM 968 C CA . MET A 1 119 ? 8.295 16.464 -1.633 1.00 75.44 119 MET A CA 1
ATOM 969 C C . MET A 1 119 ? 8.305 15.139 -0.851 1.00 75.44 119 MET A C 1
ATOM 971 O O . MET A 1 119 ? 7.366 14.880 -0.097 1.00 75.44 119 MET A O 1
ATOM 975 N N . HIS A 1 120 ? 9.358 14.319 -0.957 1.00 73.50 120 HIS A N 1
ATOM 976 C CA . HIS A 1 120 ? 9.464 13.074 -0.181 1.00 73.50 120 HIS A CA 1
ATOM 977 C C . HIS A 1 120 ? 9.713 13.348 1.306 1.00 73.50 120 HIS A C 1
ATOM 979 O O . HIS A 1 120 ? 9.154 12.654 2.158 1.00 73.50 120 HIS A O 1
ATOM 985 N N . LEU A 1 121 ? 10.479 14.395 1.631 1.00 75.62 121 LEU A N 1
ATOM 986 C CA . LEU A 1 121 ? 10.706 14.825 3.014 1.00 75.62 121 LEU A CA 1
ATOM 987 C C . LEU A 1 121 ? 9.397 15.286 3.671 1.00 75.62 121 LEU A C 1
ATOM 989 O O . LEU A 1 121 ? 9.071 14.852 4.777 1.00 75.62 121 LEU A O 1
ATOM 993 N N . LEU A 1 122 ? 8.608 16.095 2.956 1.00 81.88 122 LEU A N 1
ATOM 994 C CA . LEU A 1 122 ? 7.293 16.535 3.422 1.00 81.88 122 LEU A CA 1
ATOM 995 C C . LEU A 1 122 ? 6.329 15.353 3.612 1.00 81.88 122 LEU A C 1
ATOM 997 O O . LEU A 1 122 ? 5.632 15.284 4.623 1.00 81.88 122 LEU A O 1
ATOM 1001 N N . GLY A 1 123 ? 6.325 14.394 2.680 1.00 76.88 123 GLY A N 1
ATOM 1002 C CA . GLY A 1 123 ? 5.521 13.173 2.792 1.00 76.88 123 GLY A CA 1
ATOM 1003 C C . GLY A 1 123 ? 5.893 12.331 4.016 1.00 76.88 123 GLY A C 1
ATOM 1004 O O . GLY A 1 123 ? 5.015 11.898 4.760 1.00 76.88 123 GLY A O 1
ATOM 1005 N N . THR A 1 124 ? 7.193 12.164 4.271 1.00 74.44 124 THR A N 1
ATOM 1006 C CA . THR A 1 124 ? 7.709 11.433 5.441 1.00 74.44 124 THR A CA 1
ATOM 1007 C C . THR A 1 124 ? 7.284 12.102 6.749 1.00 74.44 124 THR A C 1
ATOM 1009 O O . THR A 1 124 ? 6.782 11.427 7.648 1.00 74.44 124 THR A O 1
ATOM 1012 N N . LEU A 1 125 ? 7.404 13.431 6.835 1.00 80.31 125 LEU A N 1
ATOM 1013 C CA . LEU A 1 125 ? 6.950 14.208 7.992 1.00 80.31 125 LEU A CA 1
ATOM 1014 C C . LEU A 1 125 ? 5.438 14.097 8.205 1.00 80.31 125 LEU A C 1
ATOM 1016 O O . LEU A 1 125 ? 4.992 13.899 9.332 1.00 80.31 125 LEU A O 1
ATOM 1020 N N . CYS A 1 126 ? 4.646 14.175 7.136 1.00 81.44 126 CYS A N 1
ATOM 1021 C CA . CYS A 1 126 ? 3.190 14.085 7.218 1.00 81.44 126 CYS A CA 1
ATOM 1022 C C . CYS A 1 126 ? 2.724 12.707 7.731 1.00 81.44 126 CYS A C 1
ATOM 1024 O O . CYS A 1 126 ? 1.857 12.636 8.603 1.00 81.44 126 CYS A O 1
ATOM 1026 N N . VAL A 1 127 ? 3.340 11.612 7.265 1.00 75.88 127 VAL A N 1
ATOM 1027 C CA . VAL A 1 127 ? 3.026 10.246 7.728 1.00 75.88 127 VAL A CA 1
ATOM 1028 C C . VAL A 1 127 ? 3.458 10.020 9.182 1.00 75.88 127 VAL A C 1
ATOM 1030 O O . VAL A 1 127 ? 2.705 9.422 9.958 1.00 75.88 127 VAL A O 1
ATOM 1033 N N . LEU A 1 128 ? 4.626 10.535 9.585 1.00 73.75 128 LEU A N 1
ATOM 1034 C CA . LEU A 1 128 ? 5.086 10.500 10.980 1.00 73.75 128 LEU A CA 1
ATOM 1035 C C . LEU A 1 128 ? 4.144 11.274 11.908 1.00 73.75 128 LEU A C 1
ATOM 1037 O O . LEU A 1 128 ? 3.733 10.742 12.939 1.00 73.75 128 LEU A O 1
ATOM 1041 N N . LEU A 1 129 ? 3.743 12.487 11.519 1.00 79.88 129 LEU A N 1
ATOM 1042 C CA . LEU A 1 129 ? 2.791 13.305 12.275 1.00 79.88 129 LEU A CA 1
ATOM 1043 C C . LEU A 1 129 ? 1.419 12.632 12.381 1.00 79.88 129 LEU A C 1
ATOM 1045 O O . LEU A 1 129 ? 0.845 12.590 13.467 1.00 79.88 129 LEU A O 1
ATOM 1049 N N . GLY A 1 130 ? 0.918 12.055 11.286 1.00 75.06 130 GLY A N 1
ATOM 1050 C CA . GLY A 1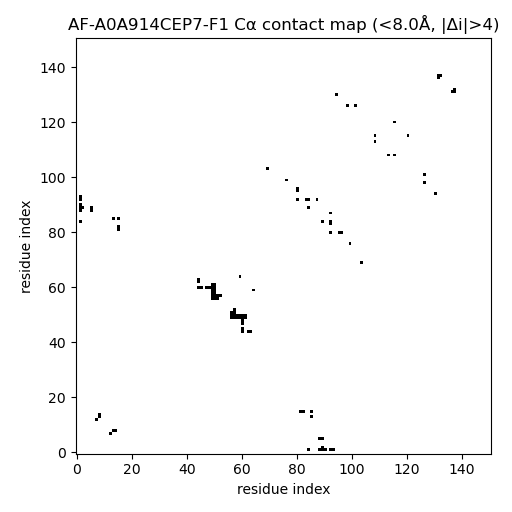 130 ? -0.344 11.315 11.282 1.00 75.06 130 GLY A CA 1
ATOM 1051 C C . GLY A 1 130 ? -0.318 10.095 12.208 1.00 75.06 130 GLY A C 1
ATOM 1052 O O . GLY A 1 130 ? -1.265 9.874 12.961 1.00 75.06 130 GLY A O 1
ATOM 1053 N N . THR A 1 131 ? 0.783 9.336 12.213 1.00 71.69 131 THR A N 1
ATOM 1054 C CA . THR A 1 131 ? 0.960 8.164 13.094 1.00 71.69 131 THR A CA 1
ATOM 1055 C C . THR A 1 131 ? 1.066 8.580 14.565 1.00 71.69 131 THR A C 1
ATOM 1057 O O . THR A 1 131 ? 0.459 7.958 15.437 1.00 71.69 131 THR A O 1
ATOM 1060 N N . PHE A 1 132 ? 1.785 9.670 14.847 1.00 72.12 132 PHE A N 1
ATOM 1061 C CA . PHE A 1 132 ? 1.954 1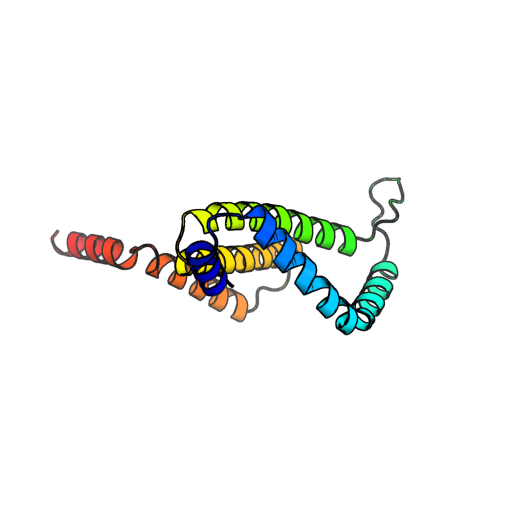0.202 16.201 1.00 72.12 132 PHE A CA 1
ATOM 1062 C C . PHE A 1 132 ? 0.652 10.776 16.783 1.00 72.12 132 PHE A C 1
ATOM 1064 O O . PHE A 1 132 ? 0.361 10.579 17.964 1.00 72.12 132 PHE A O 1
ATOM 1071 N N . ALA A 1 133 ? -0.154 11.446 15.956 1.00 75.31 133 ALA A N 1
ATOM 1072 C CA . ALA A 1 133 ? -1.473 11.943 16.341 1.00 75.31 133 ALA A CA 1
ATOM 1073 C C . ALA A 1 133 ? -2.468 10.803 16.615 1.00 75.31 133 ALA A C 1
ATOM 1075 O O . ALA A 1 133 ? -3.307 10.923 17.503 1.00 75.31 133 ALA A O 1
ATOM 1076 N N . PHE A 1 134 ? -2.361 9.692 15.881 1.00 69.50 134 PHE A N 1
ATOM 1077 C CA . PHE A 1 134 ? -3.243 8.538 16.049 1.00 69.50 134 PHE A CA 1
ATOM 1078 C C . PHE A 1 134 ? -2.943 7.728 17.316 1.00 69.50 134 PHE A C 1
ATOM 1080 O O . PHE A 1 134 ? -3.867 7.266 17.978 1.00 69.50 134 PHE A O 1
ATOM 1087 N N . TYR A 1 135 ? -1.670 7.575 17.690 1.00 67.69 135 TYR A N 1
ATOM 1088 C CA . TYR A 1 135 ? -1.283 6.814 18.883 1.00 67.69 135 TYR A CA 1
ATOM 1089 C C . TYR A 1 135 ? -1.330 7.649 20.170 1.00 67.69 135 TYR A C 1
ATOM 1091 O O . TYR A 1 135 ? -0.410 7.560 20.971 1.00 67.69 135 TYR A O 1
ATOM 1099 N N . ASP A 1 136 ? -2.325 8.522 20.359 1.00 63.62 136 ASP A N 1
ATOM 1100 C CA . ASP A 1 136 ? -2.469 9.381 21.557 1.00 63.62 136 ASP A CA 1
ATOM 1101 C C . ASP A 1 136 ? -1.145 10.068 22.005 1.00 63.62 136 ASP A C 1
ATOM 1103 O O . ASP A 1 136 ? -0.943 10.466 23.154 1.00 63.62 136 ASP A O 1
ATOM 1107 N N . GLY A 1 137 ? -0.175 10.186 21.090 1.00 59.62 137 GLY A N 1
ATOM 1108 C CA . GLY A 1 137 ? 1.198 10.565 21.407 1.00 59.62 137 GLY A CA 1
ATOM 1109 C C . GLY A 1 137 ? 1.245 12.032 21.787 1.00 59.62 137 GLY A C 1
ATOM 1110 O O . GLY A 1 137 ? 2.042 12.443 22.625 1.00 59.62 137 GLY A O 1
ATOM 1111 N N . PHE A 1 138 ? 0.309 12.803 21.233 1.00 60.88 138 PHE A N 1
ATOM 1112 C CA . PHE A 1 138 ? 0.090 14.206 21.536 1.00 60.88 138 PHE A CA 1
ATOM 1113 C C . PHE A 1 138 ? -0.332 14.431 22.992 1.00 60.88 138 PHE A C 1
ATOM 1115 O O . PHE A 1 138 ? 0.166 15.363 23.620 1.00 60.88 138 PHE A O 1
ATOM 1122 N N . SER A 1 139 ? -1.180 13.565 23.563 1.00 61.62 139 SER A N 1
ATOM 1123 C CA . SER A 1 139 ? -1.605 13.688 24.962 1.00 61.62 139 SER A CA 1
ATOM 1124 C C . SER A 1 139 ? -0.471 13.303 25.921 1.00 61.62 139 SER A C 1
ATOM 1126 O O . SER A 1 139 ? -0.208 14.020 26.889 1.00 61.62 139 SER A O 1
ATOM 1128 N N . LYS A 1 140 ? 0.302 12.252 25.607 1.00 64.50 140 LYS A N 1
ATOM 1129 C CA . LYS A 1 140 ? 1.511 11.877 26.370 1.00 64.50 140 LYS A CA 1
ATOM 1130 C C . LYS A 1 140 ? 2.640 12.911 26.282 1.00 64.50 140 LYS A C 1
ATOM 1132 O O . LYS A 1 140 ? 3.253 13.216 27.303 1.00 64.50 140 LYS A O 1
ATOM 1137 N N . LEU A 1 141 ? 2.904 13.480 25.105 1.00 64.81 141 LEU A N 1
ATOM 1138 C CA . LEU A 1 141 ? 3.930 14.512 24.914 1.00 64.81 141 LEU A CA 1
ATOM 1139 C C . LEU A 1 141 ? 3.526 15.836 25.579 1.00 64.81 141 LEU A C 1
ATOM 1141 O O . LEU A 1 141 ? 4.361 16.476 26.217 1.00 64.81 141 LEU A O 1
ATOM 1145 N N . ALA A 1 142 ? 2.246 16.217 25.499 1.00 65.62 142 ALA A N 1
ATOM 1146 C CA . ALA A 1 142 ? 1.714 17.372 26.219 1.00 65.62 142 ALA A CA 1
ATOM 1147 C C . ALA A 1 142 ? 1.850 17.198 27.740 1.00 65.62 142 ALA A C 1
ATOM 1149 O O . ALA A 1 142 ? 2.245 18.140 28.425 1.00 65.62 142 ALA A O 1
ATOM 1150 N N . ASN A 1 143 ? 1.610 15.993 28.268 1.00 67.38 143 ASN A N 1
ATOM 1151 C CA . ASN A 1 143 ? 1.811 15.692 29.688 1.00 67.38 143 ASN A CA 1
ATOM 1152 C C . ASN A 1 143 ? 3.29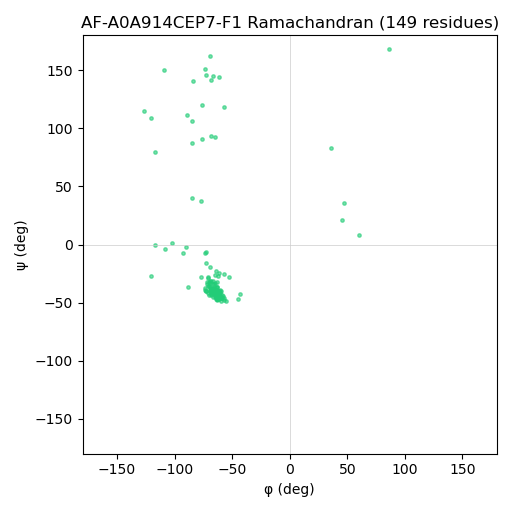7 15.727 30.102 1.00 67.38 143 ASN A C 1
ATOM 1154 O O . ASN A 1 143 ? 3.610 16.251 31.170 1.00 67.38 143 ASN A O 1
ATOM 1158 N N . LEU A 1 144 ? 4.222 15.268 29.249 1.00 69.50 144 LEU A N 1
ATOM 1159 C CA . LEU A 1 144 ? 5.672 15.381 29.486 1.00 69.50 144 LEU A CA 1
ATOM 1160 C C . LEU A 1 144 ? 6.161 16.839 29.473 1.00 69.50 144 LEU A C 1
ATOM 1162 O O . LEU A 1 144 ? 6.943 17.239 30.334 1.00 69.50 144 LEU A O 1
ATOM 1166 N N . PHE A 1 145 ? 5.668 17.665 28.544 1.00 64.50 145 PHE A N 1
ATOM 1167 C CA . PHE A 1 145 ? 5.975 19.100 28.527 1.00 64.50 145 PHE A CA 1
ATOM 1168 C C . PHE A 1 145 ? 5.358 19.852 29.711 1.00 64.50 145 PHE A C 1
ATOM 1170 O O . PHE A 1 145 ? 5.948 20.819 30.192 1.00 64.50 145 PHE A O 1
ATOM 1177 N N . LYS A 1 146 ? 4.200 19.404 30.208 1.00 59.31 146 LYS A N 1
ATOM 1178 C CA . LYS A 1 146 ? 3.565 19.968 31.404 1.00 59.31 146 LYS A CA 1
ATOM 1179 C C . LYS A 1 146 ? 4.362 19.650 32.674 1.00 59.31 146 LYS A C 1
ATOM 1181 O O . LYS A 1 146 ? 4.465 20.516 33.533 1.00 59.31 146 LYS A O 1
ATOM 1186 N N . HIS A 1 147 ? 4.979 18.469 32.758 1.00 54.53 147 HIS A N 1
ATOM 1187 C CA . HIS A 1 147 ? 5.851 18.090 33.875 1.00 54.53 147 HIS A CA 1
ATOM 1188 C C . HIS A 1 147 ? 7.193 18.844 33.865 1.00 54.53 147 HIS A C 1
ATOM 1190 O O . HIS A 1 147 ? 7.693 19.208 34.919 1.00 54.53 147 HIS A O 1
ATOM 1196 N N . LYS A 1 148 ? 7.750 19.164 32.687 1.00 51.59 148 LYS A N 1
ATOM 1197 C CA . LYS A 1 148 ? 9.013 19.925 32.569 1.00 51.59 148 LYS A CA 1
ATOM 1198 C C . LYS A 1 148 ? 8.888 21.424 32.907 1.00 51.59 148 LYS A C 1
ATOM 1200 O O . LYS A 1 148 ? 9.884 22.132 32.895 1.00 51.59 148 LYS A O 1
ATOM 1205 N N . LYS A 1 149 ? 7.675 21.940 33.136 1.00 48.56 149 LYS A N 1
ATOM 1206 C CA . LYS A 1 149 ? 7.436 23.362 33.453 1.00 48.56 149 LYS A CA 1
ATOM 1207 C C . LYS A 1 149 ? 7.181 23.616 34.947 1.00 48.56 149 LYS A C 1
ATOM 1209 O O . LYS A 1 149 ? 6.884 24.749 35.309 1.00 48.56 149 LYS A O 1
ATOM 1214 N N . VAL A 1 150 ? 7.230 22.569 35.776 1.00 52.34 150 VAL A N 1
ATOM 1215 C CA . VAL A 1 150 ? 6.977 22.626 37.229 1.00 52.34 150 VAL A CA 1
ATOM 1216 C C . VAL A 1 150 ? 8.266 22.449 38.053 1.00 52.34 150 VAL A C 1
ATOM 1218 O O . VAL A 1 150 ? 8.218 22.642 39.262 1.00 52.34 150 VAL A O 1
ATOM 1221 N N . ASP A 1 151 ? 9.407 22.195 37.402 1.00 41.84 151 ASP A N 1
ATOM 1222 C CA . ASP A 1 151 ? 10.747 22.205 38.012 1.00 41.84 151 ASP A CA 1
ATOM 1223 C C . ASP A 1 151 ? 11.556 23.429 37.550 1.00 41.84 151 ASP A C 1
ATOM 1225 O O . ASP A 1 151 ? 11.546 23.714 36.325 1.00 41.84 151 ASP A O 1
#

Mean predicted aligned error: 12.91 Å

Organism: NCBI:txid290746

Solvent-accessible surface area (backbone atoms only — not comparable to full-atom values): 8779 Å² total; per-residue (Å²): 110,47,62,61,50,53,53,48,35,71,75,74,46,90,55,67,68,64,54,53,50,51,55,54,58,65,45,52,71,58,48,63,79,48,42,68,65,51,52,56,49,52,54,57,51,68,72,43,74,63,51,77,56,84,100,46,84,47,95,56,27,64,71,57,58,54,49,51,52,52,51,52,54,48,52,55,49,49,55,54,48,54,61,46,50,79,79,44,56,45,68,56,53,51,53,55,52,51,50,52,55,51,50,56,50,51,51,51,46,66,73,64,70,55,85,85,50,72,68,58,56,52,50,52,51,51,53,51,51,53,52,38,59,68,64,54,39,57,61,56,50,51,52,52,56,55,58,64,72,76,109

InterPro domains:
  IPR013657 HUT1 [PF08449] (1-134)
  IPR013657 HUT1 [PTHR10778] (1-133)